Protein AF-A0A957RK21-F1 (afdb_monomer_lite)

pLDDT: mean 94.08, std 9.67, range [44.78, 98.44]

Radius of gyration: 11.85 Å; chains: 1; bounding box: 27×32×27 Å

Secondary structure (DSSP, 8-state):
-HHHHHHHHHHH-TT-HHHHHHHHHHHHHTT-HHHHHHHHHHHHHHHHHHHS-PPPHHHHHHHHHHHHHHT--

Structure (mmCIF, N/CA/C/O backbone):
data_AF-A0A957RK21-F1
#
_entry.id   AF-A0A957RK21-F1
#
loop_
_atom_site.group_PDB
_atom_site.id
_atom_site.type_symbol
_atom_site.label_atom_id
_atom_site.label_alt_id
_atom_site.label_comp_id
_atom_site.label_asym_id
_atom_site.label_entity_id
_atom_site.label_seq_id
_atom_site.pdbx_PDB_ins_code
_atom_site.Cartn_x
_atom_site.Cartn_y
_atom_site.Cartn_z
_atom_site.occupancy
_atom_site.B_iso_or_equiv
_atom_site.auth_seq_id
_atom_site.auth_comp_id
_atom_site.auth_asym_id
_atom_site.auth_atom_id
_atom_site.pdbx_PDB_model_num
ATOM 1 N N . PRO A 1 1 ? -15.115 -11.488 5.868 1.00 77.56 1 PRO A N 1
ATOM 2 C CA . PRO A 1 1 ? -14.982 -10.005 5.904 1.00 77.56 1 PRO A CA 1
ATOM 3 C C . PRO A 1 1 ? -14.064 -9.511 4.769 1.00 77.56 1 PRO A C 1
ATOM 5 O O . PRO A 1 1 ? -13.187 -10.260 4.342 1.00 77.56 1 PRO A O 1
ATOM 8 N N . ALA A 1 2 ? -14.266 -8.286 4.266 1.00 89.69 2 ALA A N 1
ATOM 9 C CA . ALA A 1 2 ? -13.621 -7.770 3.046 1.00 89.69 2 ALA A CA 1
ATOM 10 C C . ALA A 1 2 ? -12.076 -7.809 3.069 1.00 89.69 2 ALA A C 1
ATOM 12 O O . ALA A 1 2 ? -11.461 -8.187 2.072 1.00 89.69 2 ALA A O 1
ATOM 13 N N . ILE A 1 3 ? -11.454 -7.520 4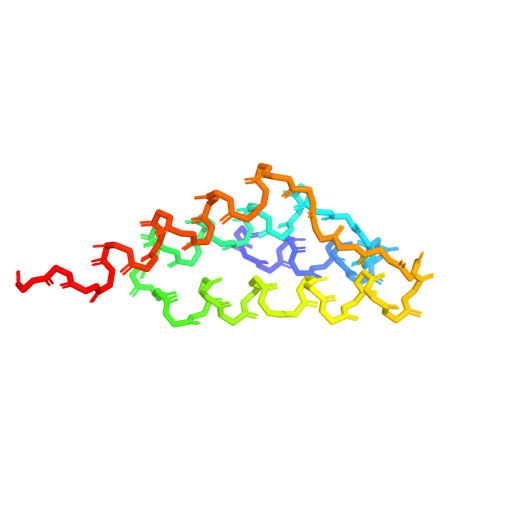.220 1.00 93.19 3 ILE A N 1
ATOM 14 C CA . ILE A 1 3 ? -9.990 -7.564 4.409 1.00 93.19 3 ILE A CA 1
ATOM 15 C C . ILE A 1 3 ? -9.435 -8.966 4.123 1.00 93.19 3 ILE A C 1
ATOM 17 O O . ILE A 1 3 ? -8.502 -9.117 3.339 1.00 93.19 3 ILE A O 1
ATOM 21 N N . ALA A 1 4 ? -10.055 -10.010 4.680 1.00 94.25 4 ALA A N 1
ATOM 22 C CA . ALA A 1 4 ? -9.608 -11.388 4.479 1.00 94.25 4 ALA A CA 1
ATOM 23 C C . ALA A 1 4 ? -9.698 -11.824 3.004 1.00 94.25 4 ALA A C 1
ATOM 25 O O . ALA A 1 4 ? -8.851 -12.578 2.528 1.00 94.25 4 ALA A O 1
ATOM 26 N N . HIS A 1 5 ? -10.698 -11.340 2.259 1.00 93.94 5 HIS A N 1
ATOM 27 C CA . HIS A 1 5 ? -10.802 -11.620 0.824 1.00 93.94 5 HIS A CA 1
ATOM 28 C C . HIS A 1 5 ? -9.687 -10.939 0.028 1.00 93.94 5 HIS A C 1
ATOM 30 O O . HIS A 1 5 ? -9.081 -11.579 -0.828 1.00 93.94 5 HIS A O 1
ATOM 36 N N . ALA A 1 6 ? -9.372 -9.678 0.331 1.00 92.88 6 ALA A N 1
ATOM 37 C CA . ALA A 1 6 ? -8.293 -8.970 -0.349 1.00 92.88 6 ALA A CA 1
ATOM 38 C C . ALA A 1 6 ? -6.906 -9.551 -0.004 1.00 92.88 6 ALA A C 1
ATOM 40 O O . ALA A 1 6 ? -6.076 -9.712 -0.895 1.00 92.88 6 ALA A O 1
ATOM 41 N N . GLN A 1 7 ? -6.682 -9.983 1.242 1.00 93.75 7 GLN A N 1
ATOM 42 C CA . GLN A 1 7 ? -5.472 -10.725 1.624 1.00 93.75 7 GLN A CA 1
ATOM 43 C C . GLN A 1 7 ? -5.345 -12.054 0.871 1.00 93.75 7 GLN A C 1
ATOM 45 O O . GLN A 1 7 ? -4.258 -12.405 0.422 1.00 93.75 7 GLN A O 1
ATOM 50 N N . ARG A 1 8 ? -6.447 -12.799 0.705 1.00 95.56 8 ARG A N 1
ATOM 51 C CA . ARG A 1 8 ? -6.444 -14.028 -0.105 1.00 95.56 8 ARG A CA 1
ATOM 52 C C . ARG A 1 8 ? -6.098 -13.738 -1.558 1.00 95.56 8 ARG A C 1
ATOM 54 O O . ARG A 1 8 ? -5.327 -14.490 -2.131 1.00 95.56 8 ARG A O 1
ATOM 61 N N . LEU A 1 9 ? -6.621 -12.655 -2.131 1.00 94.38 9 LEU A N 1
ATOM 62 C CA . LEU A 1 9 ? -6.300 -12.268 -3.503 1.00 94.38 9 LEU A CA 1
ATOM 63 C C . LEU A 1 9 ? -4.800 -11.977 -3.677 1.00 94.38 9 LEU A C 1
ATOM 65 O O . LEU A 1 9 ? -4.223 -12.442 -4.651 1.00 94.38 9 LEU A O 1
ATOM 69 N N . LEU A 1 10 ? -4.153 -11.320 -2.707 1.00 95.81 10 LEU A N 1
ATOM 70 C CA . LEU A 1 10 ? -2.696 -11.109 -2.733 1.00 95.81 10 LEU A CA 1
ATOM 71 C C . LEU A 1 10 ? -1.878 -12.399 -2.626 1.00 95.81 10 LEU A C 1
ATOM 73 O O . LEU A 1 10 ? -0.753 -12.440 -3.099 1.00 95.81 10 LEU A O 1
ATOM 77 N N . ARG A 1 11 ? -2.418 -13.467 -2.028 1.00 94.81 11 ARG A N 1
ATOM 78 C CA . ARG A 1 11 ? -1.726 -14.768 -2.027 1.00 94.81 11 ARG A CA 1
ATOM 79 C C . ARG A 1 11 ? -1.684 -15.409 -3.414 1.00 94.81 11 ARG A C 1
ATOM 81 O O . ARG A 1 11 ? -0.801 -16.218 -3.658 1.00 94.81 11 ARG A O 1
ATOM 88 N N . TYR A 1 12 ? -2.641 -15.084 -4.281 1.00 96.12 12 TYR A N 1
ATOM 89 C CA . TYR A 1 12 ? -2.686 -15.581 -5.658 1.00 96.12 12 TYR A CA 1
ATOM 90 C C . TYR A 1 12 ? -1.978 -14.645 -6.639 1.00 96.12 12 TYR A C 1
ATOM 92 O O . TYR A 1 12 ? -1.365 -15.115 -7.589 1.00 96.12 12 TYR A O 1
ATOM 100 N N . ASP A 1 13 ? -2.079 -13.337 -6.415 1.00 95.94 13 ASP A N 1
ATOM 101 C CA . ASP A 1 13 ? -1.502 -12.302 -7.270 1.00 95.94 13 ASP A CA 1
ATOM 102 C C . ASP A 1 13 ? -0.808 -11.244 -6.389 1.00 95.94 13 ASP A C 1
ATOM 104 O O . ASP A 1 13 ? -1.414 -10.218 -6.038 1.00 95.94 13 ASP A O 1
ATOM 108 N N . PRO A 1 14 ? 0.435 -11.526 -5.949 1.00 95.81 14 PRO A N 1
ATOM 109 C CA . PRO A 1 14 ? 1.138 -10.719 -4.956 1.00 95.81 14 PRO A CA 1
ATOM 110 C C . PRO A 1 14 ? 1.599 -9.370 -5.501 1.00 95.81 14 PRO A C 1
ATOM 112 O O . PRO A 1 14 ? 1.846 -8.469 -4.718 1.00 95.81 14 PRO A O 1
ATOM 115 N N . VAL A 1 15 ? 1.662 -9.176 -6.818 1.00 97.38 15 VAL A N 1
ATOM 116 C CA . VAL A 1 15 ? 2.106 -7.911 -7.432 1.00 97.38 15 VAL A CA 1
ATOM 117 C C . VAL A 1 15 ? 0.944 -6.963 -7.748 1.00 97.38 15 VAL A C 1
ATOM 119 O O . VAL A 1 15 ? 1.131 -5.866 -8.278 1.00 97.38 15 VAL A O 1
ATOM 122 N N . ARG A 1 16 ? -0.292 -7.347 -7.410 1.00 97.75 16 ARG A N 1
ATOM 123 C CA . ARG A 1 16 ? -1.491 -6.589 -7.777 1.00 97.75 16 ARG A CA 1
ATOM 124 C C . ARG A 1 16 ? -1.726 -5.367 -6.895 1.00 97.75 16 ARG A C 1
ATOM 126 O O . ARG A 1 16 ? -2.511 -5.391 -5.941 1.00 97.75 16 ARG A O 1
ATOM 133 N N . GLU A 1 17 ? -1.164 -4.236 -7.308 1.00 97.88 17 GLU A N 1
ATOM 134 C CA . GLU A 1 17 ? -1.298 -2.933 -6.638 1.00 97.88 17 GLU A CA 1
ATOM 135 C C . GLU A 1 17 ? -2.742 -2.511 -6.329 1.00 97.88 17 GLU A C 1
ATOM 137 O O . GLU A 1 17 ? -3.026 -1.934 -5.277 1.00 97.88 17 GLU A O 1
ATOM 142 N N . THR A 1 18 ? -3.701 -2.810 -7.214 1.00 98.00 18 THR A N 1
ATOM 143 C CA . THR A 1 18 ? -5.121 -2.488 -6.967 1.00 98.00 18 THR A CA 1
ATOM 144 C C . THR A 1 18 ? -5.654 -3.155 -5.698 1.00 98.00 18 THR A C 1
ATOM 146 O O . THR A 1 18 ? -6.529 -2.604 -5.031 1.00 98.00 18 THR A O 1
ATOM 149 N N . THR A 1 19 ? -5.142 -4.342 -5.368 1.00 97.94 19 THR A N 1
ATOM 150 C CA . THR A 1 19 ? -5.549 -5.102 -4.183 1.00 97.94 19 THR A CA 1
ATOM 151 C C . THR A 1 19 ? -4.933 -4.508 -2.921 1.00 97.94 19 THR A C 1
ATOM 153 O O . THR A 1 19 ? -5.647 -4.343 -1.931 1.00 97.94 19 THR A O 1
ATOM 156 N N . TYR A 1 20 ? -3.663 -4.089 -2.974 1.00 98.25 20 TYR A N 1
ATOM 157 C CA . TYR A 1 20 ? -3.032 -3.335 -1.885 1.00 98.25 20 TYR A CA 1
ATOM 158 C C . TYR A 1 20 ? -3.777 -2.036 -1.595 1.00 98.25 20 TYR A C 1
ATOM 160 O O . TYR A 1 20 ? -4.157 -1.805 -0.451 1.00 98.25 20 TYR A O 1
ATOM 168 N N . ARG A 1 21 ? -4.099 -1.233 -2.620 1.00 98.25 21 ARG A N 1
ATOM 169 C CA . ARG A 1 21 ? -4.881 0.004 -2.434 1.00 98.25 21 ARG A CA 1
ATOM 170 C C . ARG A 1 21 ? -6.238 -0.257 -1.777 1.00 98.25 21 ARG A C 1
ATOM 172 O O . ARG A 1 21 ? -6.650 0.497 -0.899 1.00 98.25 21 ARG A O 1
ATOM 179 N N . ARG A 1 22 ? -6.925 -1.345 -2.148 1.00 97.81 22 ARG A N 1
ATOM 180 C CA . ARG A 1 22 ? -8.175 -1.751 -1.479 1.00 97.81 22 ARG A CA 1
ATOM 181 C C . ARG A 1 22 ? -7.948 -2.110 -0.013 1.00 97.81 22 ARG A C 1
ATOM 183 O O . ARG A 1 22 ? -8.727 -1.668 0.820 1.00 97.81 22 ARG A O 1
ATOM 190 N N . LEU A 1 23 ? -6.900 -2.867 0.313 1.00 97.75 23 LEU A N 1
ATOM 191 C CA . LEU A 1 23 ? -6.563 -3.176 1.706 1.00 97.75 23 LEU A CA 1
ATOM 192 C C . LEU A 1 23 ? -6.247 -1.918 2.512 1.00 97.75 23 LEU A C 1
ATOM 194 O O . LEU A 1 23 ? -6.779 -1.767 3.605 1.00 97.75 23 LEU A O 1
ATOM 198 N N . MET A 1 24 ? -5.464 -0.995 1.953 1.00 97.75 24 MET A N 1
ATOM 199 C CA . MET A 1 24 ? -5.158 0.291 2.585 1.00 97.75 24 MET A CA 1
ATOM 200 C C . MET A 1 24 ? -6.439 1.062 2.927 1.00 97.75 24 MET A C 1
ATOM 202 O O . MET A 1 24 ? -6.606 1.513 4.056 1.00 97.75 24 MET A O 1
ATOM 206 N N . HIS A 1 25 ? -7.385 1.149 1.987 1.00 97.31 25 HIS A N 1
ATOM 207 C CA . HIS A 1 25 ? -8.682 1.778 2.242 1.00 97.31 25 HIS A CA 1
ATOM 208 C C . HIS A 1 25 ? -9.509 1.048 3.303 1.00 97.31 25 HIS A C 1
ATOM 210 O O . HIS A 1 25 ? -10.087 1.702 4.165 1.00 97.31 25 HIS A O 1
ATOM 216 N N . LEU A 1 26 ? -9.570 -0.285 3.254 1.00 97.00 26 LEU A N 1
ATOM 217 C CA . LEU A 1 26 ? -10.337 -1.077 4.218 1.00 97.00 26 LEU A CA 1
ATOM 218 C C . LEU A 1 26 ? -9.786 -0.937 5.642 1.00 97.00 26 LEU A C 1
ATOM 220 O O . LEU A 1 26 ? -10.569 -0.829 6.581 1.00 97.00 26 LEU A O 1
ATOM 224 N N . TYR A 1 27 ? -8.462 -0.916 5.801 1.00 97.25 27 TYR A N 1
ATOM 225 C CA . TYR A 1 27 ? -7.824 -0.696 7.097 1.00 97.25 27 TYR A CA 1
ATOM 226 C C . TYR A 1 27 ? -8.079 0.716 7.627 1.00 97.25 27 TYR A C 1
ATOM 228 O O . TYR A 1 27 ? -8.500 0.861 8.771 1.00 97.25 27 TYR A O 1
ATOM 236 N N . ALA A 1 28 ? -7.939 1.741 6.782 1.00 95.31 28 ALA A N 1
ATOM 237 C CA . ALA A 1 28 ? -8.233 3.121 7.166 1.00 95.31 28 ALA A CA 1
ATOM 238 C C . ALA A 1 28 ? -9.708 3.315 7.568 1.00 95.31 28 ALA A C 1
ATOM 240 O O . ALA A 1 28 ? -10.003 3.950 8.574 1.00 95.31 28 ALA A O 1
ATOM 241 N N . GLN A 1 29 ? -10.649 2.711 6.832 1.00 94.81 29 GLN A N 1
ATOM 242 C CA . GLN A 1 29 ? -12.079 2.733 7.178 1.00 94.81 29 GLN A CA 1
ATOM 243 C C . GLN A 1 29 ? -12.387 2.017 8.498 1.00 94.81 29 GLN A C 1
ATOM 245 O O . GLN A 1 29 ? -13.354 2.364 9.170 1.00 94.81 29 GLN A O 1
ATOM 250 N N . ALA A 1 30 ? -11.576 1.027 8.869 1.00 94.62 30 ALA A N 1
ATOM 251 C CA . ALA A 1 30 ? -11.669 0.338 10.149 1.00 94.62 30 ALA A CA 1
ATOM 252 C C . ALA A 1 30 ? -10.955 1.084 11.296 1.00 94.62 30 ALA A C 1
ATOM 254 O O . ALA A 1 30 ? -10.952 0.585 12.418 1.00 94.62 30 ALA A O 1
ATOM 255 N N . GLY A 1 31 ? -10.344 2.246 11.029 1.00 94.31 31 GLY A N 1
ATOM 256 C CA . GLY A 1 31 ? -9.563 3.017 12.002 1.00 94.31 31 GLY A CA 1
ATOM 257 C C . GLY A 1 31 ? -8.149 2.480 12.256 1.00 94.31 31 GLY A C 1
ATOM 258 O O . GLY A 1 31 ? -7.443 3.005 13.109 1.00 94.31 31 GLY A O 1
ATOM 259 N N . ASP A 1 32 ? -7.706 1.457 11.519 1.00 95.50 32 ASP A N 1
ATOM 260 C CA . ASP A 1 32 ? -6.360 0.882 11.639 1.00 95.50 32 ASP A CA 1
ATOM 261 C C . ASP A 1 32 ? -5.415 1.507 10.600 1.00 95.50 32 ASP A C 1
ATOM 263 O O . ASP A 1 32 ? -4.990 0.876 9.624 1.00 95.50 32 ASP A O 1
ATOM 267 N N . ASN A 1 33 ? -5.093 2.789 10.791 1.00 94.38 33 ASN A N 1
ATOM 268 C CA . ASN A 1 33 ? -4.168 3.517 9.914 1.00 94.38 33 ASN A CA 1
ATOM 269 C C . ASN A 1 33 ? -2.791 2.848 9.858 1.00 94.38 33 ASN A C 1
ATOM 271 O O . ASN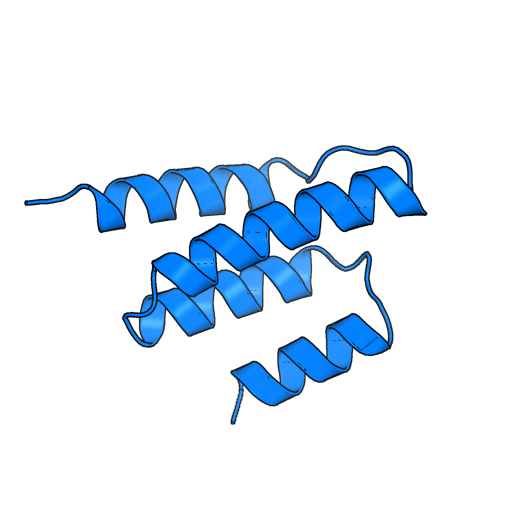 A 1 33 ? -2.189 2.749 8.788 1.00 94.38 33 ASN A O 1
ATOM 275 N N . ALA A 1 34 ? -2.316 2.306 10.982 1.00 95.50 34 ALA A N 1
ATOM 276 C CA . ALA A 1 34 ? -1.042 1.604 11.041 1.00 95.50 34 ALA A CA 1
ATOM 277 C C . ALA A 1 34 ? -1.018 0.392 10.090 1.00 95.50 34 ALA A C 1
ATOM 279 O O . ALA A 1 34 ? -0.039 0.194 9.365 1.00 95.50 34 ALA A O 1
ATOM 280 N N . ALA A 1 35 ? -2.088 -0.410 10.033 1.00 96.75 35 ALA A N 1
ATOM 281 C CA . ALA A 1 35 ? -2.195 -1.498 9.060 1.00 96.75 35 ALA A CA 1
ATOM 282 C C . ALA A 1 35 ? -2.290 -0.996 7.615 1.00 96.75 35 ALA A C 1
ATOM 284 O O . ALA A 1 35 ? -1.709 -1.618 6.717 1.00 96.75 35 ALA A O 1
ATOM 285 N N . ALA A 1 36 ? -2.959 0.134 7.378 1.00 97.31 36 ALA A N 1
ATOM 286 C CA . ALA A 1 36 ? -3.015 0.744 6.054 1.00 97.31 36 ALA A CA 1
ATOM 287 C C . ALA A 1 36 ? -1.615 1.165 5.563 1.00 97.31 36 ALA A C 1
ATOM 289 O O . ALA A 1 36 ? -1.221 0.818 4.449 1.00 97.31 36 ALA A O 1
ATOM 290 N N . LEU A 1 37 ? -0.817 1.819 6.413 1.00 97.56 37 LEU A N 1
ATOM 291 C CA . LEU A 1 37 ? 0.557 2.218 6.086 1.00 97.56 37 LEU A CA 1
ATOM 292 C C . LEU A 1 37 ? 1.482 1.003 5.912 1.00 97.56 37 LEU A C 1
ATOM 294 O O . LEU A 1 37 ? 2.221 0.927 4.929 1.00 97.56 37 LEU A O 1
ATOM 298 N N . ARG A 1 38 ? 1.393 -0.006 6.794 1.00 97.94 38 ARG A N 1
ATOM 299 C CA . ARG A 1 38 ? 2.148 -1.267 6.635 1.00 97.94 38 ARG A CA 1
ATOM 300 C C . ARG A 1 38 ? 1.844 -1.954 5.305 1.00 97.94 38 ARG A C 1
ATOM 302 O O . ARG A 1 38 ? 2.762 -2.445 4.654 1.00 97.94 38 ARG A O 1
ATOM 309 N N . THR A 1 39 ? 0.582 -1.941 4.875 1.00 98.19 39 THR A N 1
ATOM 310 C CA . THR A 1 39 ? 0.156 -2.526 3.593 1.00 98.19 39 THR A CA 1
ATOM 311 C C . THR A 1 39 ? 0.870 -1.874 2.405 1.00 98.19 39 THR A C 1
ATOM 313 O O . THR A 1 39 ? 1.277 -2.578 1.481 1.00 98.19 39 THR A O 1
ATOM 316 N N . TYR A 1 40 ? 1.071 -0.552 2.431 1.00 98.44 40 TYR A N 1
ATOM 317 C CA . TYR A 1 40 ? 1.849 0.143 1.403 1.00 98.44 40 TYR A CA 1
ATOM 318 C C . TYR A 1 40 ? 3.310 -0.314 1.381 1.00 98.44 40 TYR A C 1
ATOM 320 O O . TYR A 1 40 ? 3.833 -0.636 0.316 1.00 98.44 40 TYR A O 1
ATOM 328 N N . HIS A 1 41 ? 3.963 -0.400 2.542 1.00 98.25 41 HIS A N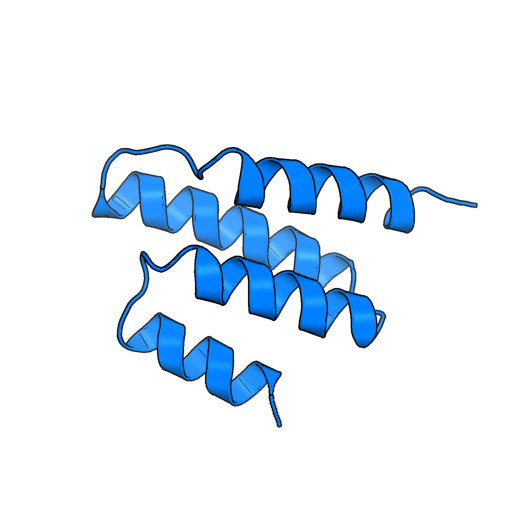 1
ATOM 329 C CA . HIS A 1 41 ? 5.349 -0.868 2.607 1.00 98.25 41 HIS A CA 1
ATOM 330 C C . HIS A 1 41 ? 5.494 -2.300 2.086 1.00 98.25 41 HIS A C 1
ATOM 332 O O . HIS A 1 41 ? 6.412 -2.572 1.318 1.00 98.25 41 HIS A O 1
ATOM 338 N N . THR A 1 42 ? 4.551 -3.192 2.409 1.00 98.25 42 THR A N 1
ATOM 339 C CA . THR A 1 42 ? 4.522 -4.541 1.828 1.00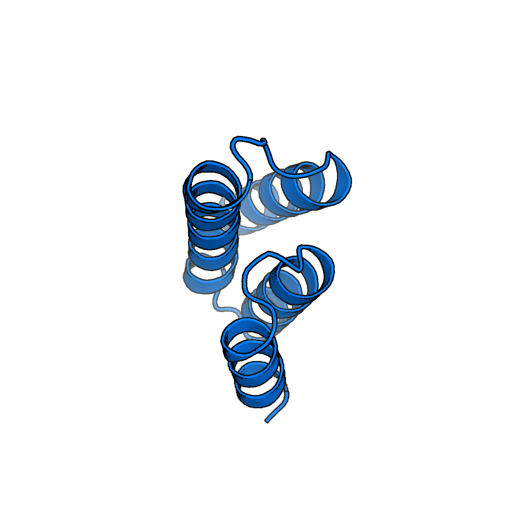 98.25 42 THR A CA 1
ATOM 340 C C . THR A 1 42 ? 4.396 -4.500 0.304 1.00 98.25 42 THR A C 1
ATOM 342 O O . THR A 1 42 ? 5.121 -5.225 -0.367 1.00 98.25 42 THR A O 1
ATOM 345 N N . CYS A 1 43 ? 3.532 -3.641 -0.24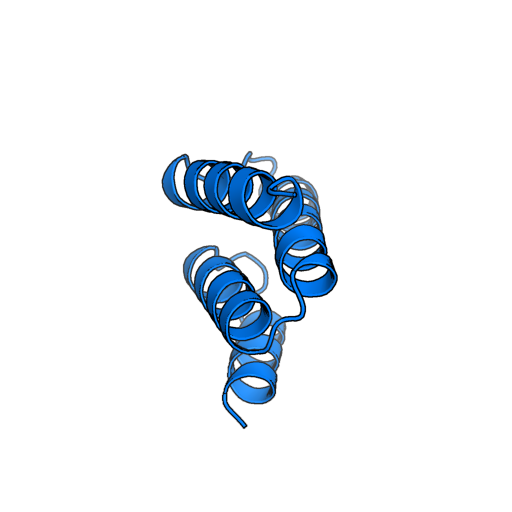8 1.00 98.31 43 CYS A N 1
ATOM 346 C CA . CYS A 1 43 ? 3.409 -3.452 -1.698 1.00 98.31 43 CYS A CA 1
ATOM 347 C C . CYS A 1 43 ? 4.753 -3.054 -2.328 1.00 98.31 43 CYS A C 1
ATOM 349 O O . CYS A 1 43 ? 5.194 -3.677 -3.289 1.00 98.31 43 CYS A O 1
ATOM 351 N N . VAL A 1 44 ? 5.442 -2.064 -1.746 1.00 98.44 44 VAL A N 1
ATOM 352 C CA . VAL A 1 44 ? 6.762 -1.606 -2.215 1.00 98.44 44 VAL A CA 1
ATOM 353 C C . VAL A 1 44 ? 7.779 -2.745 -2.207 1.00 98.44 44 VAL A C 1
ATOM 355 O O . VAL A 1 44 ? 8.499 -2.922 -3.187 1.00 98.44 44 VAL A O 1
ATOM 358 N N . THR A 1 45 ? 7.848 -3.505 -1.113 1.00 98.38 45 THR A N 1
ATOM 359 C CA . THR A 1 45 ? 8.791 -4.620 -0.980 1.00 98.38 45 THR A CA 1
ATOM 360 C C . THR A 1 45 ? 8.522 -5.702 -2.018 1.00 98.38 45 THR A C 1
ATOM 362 O O . THR A 1 45 ? 9.457 -6.126 -2.689 1.00 98.38 45 THR A O 1
ATOM 365 N N . VAL A 1 46 ? 7.262 -6.106 -2.196 1.00 98.25 46 VAL A N 1
ATOM 366 C CA . VAL A 1 46 ? 6.901 -7.170 -3.141 1.00 98.25 46 VAL A CA 1
ATOM 367 C C . VAL A 1 46 ? 7.153 -6.745 -4.586 1.00 98.25 46 VAL A C 1
ATOM 369 O O . VAL A 1 46 ? 7.745 -7.504 -5.341 1.00 98.25 46 VAL A O 1
ATOM 372 N N . LEU A 1 47 ? 6.788 -5.522 -4.978 1.00 98.31 47 LEU A N 1
ATOM 373 C CA . LEU A 1 47 ? 7.062 -5.030 -6.334 1.00 98.31 47 LEU A CA 1
ATOM 374 C C . LEU A 1 47 ? 8.560 -4.939 -6.635 1.00 98.31 47 LEU A C 1
ATOM 376 O O . LEU A 1 47 ? 8.983 -5.279 -7.737 1.00 98.31 47 LEU A O 1
ATOM 380 N N . ALA A 1 48 ? 9.360 -4.515 -5.655 1.00 98.12 48 ALA A N 1
ATOM 381 C CA . ALA A 1 48 ? 10.807 -4.467 -5.810 1.00 98.12 48 ALA A CA 1
ATOM 382 C C . ALA A 1 48 ? 11.414 -5.875 -5.931 1.00 98.12 48 ALA A C 1
ATOM 384 O O . ALA A 1 48 ? 12.322 -6.077 -6.726 1.00 98.12 48 ALA A O 1
ATOM 385 N N . GLN A 1 49 ? 10.915 -6.848 -5.165 1.00 97.94 49 GLN A N 1
ATOM 386 C CA . GLN A 1 49 ? 11.430 -8.221 -5.181 1.00 97.94 49 GLN A CA 1
ATOM 387 C C . GLN A 1 49 ? 11.022 -9.000 -6.434 1.00 97.94 49 GLN A C 1
ATOM 389 O O . GLN A 1 49 ? 11.850 -9.699 -7.009 1.00 97.94 49 GLN A O 1
ATOM 394 N N . GLU A 1 50 ? 9.761 -8.886 -6.847 1.00 97.38 50 GLU A N 1
ATOM 395 C CA . GLU A 1 50 ? 9.193 -9.728 -7.905 1.00 97.38 50 GLU A CA 1
ATOM 396 C C . GLU A 1 50 ? 9.349 -9.117 -9.300 1.00 97.38 50 GLU A C 1
ATOM 398 O O . GLU A 1 50 ? 9.443 -9.847 -10.284 1.00 97.38 50 GLU A O 1
ATOM 403 N N . LEU A 1 51 ? 9.351 -7.783 -9.404 1.00 97.19 51 LEU A N 1
ATOM 404 C CA . LEU A 1 51 ? 9.312 -7.075 -10.688 1.00 97.19 51 LEU A CA 1
ATOM 405 C C . LEU A 1 51 ? 10.435 -6.040 -10.864 1.00 97.19 51 LEU A C 1
ATOM 407 O O . LEU A 1 51 ? 10.549 -5.482 -11.950 1.00 97.19 51 LEU A O 1
ATOM 411 N N . ASP A 1 52 ? 11.238 -5.768 -9.829 1.00 97.94 52 ASP A N 1
ATOM 412 C CA . ASP A 1 52 ? 12.243 -4.689 -9.797 1.00 97.94 52 ASP A CA 1
ATOM 413 C C . ASP A 1 52 ? 11.665 -3.304 -10.159 1.00 97.94 52 ASP A C 1
ATOM 415 O O . ASP A 1 52 ? 12.285 -2.475 -10.826 1.00 97.94 52 ASP A O 1
ATOM 419 N N . VAL A 1 53 ? 10.429 -3.038 -9.715 1.00 97.88 53 VAL A N 1
ATOM 420 C CA . VAL A 1 53 ? 9.740 -1.760 -9.956 1.00 97.88 53 VAL A CA 1
ATOM 421 C C . VAL A 1 53 ? 9.320 -1.066 -8.664 1.00 97.88 53 VAL A C 1
ATOM 423 O O . VAL A 1 53 ? 9.196 -1.657 -7.590 1.00 97.88 53 VAL A O 1
ATOM 426 N N . ARG A 1 54 ? 9.068 0.239 -8.779 1.00 96.50 54 ARG A N 1
ATOM 427 C CA . ARG A 1 54 ? 8.405 1.046 -7.748 1.00 96.50 54 ARG A CA 1
ATOM 428 C C . ARG A 1 54 ? 6.879 0.965 -7.901 1.00 96.50 54 ARG A C 1
ATOM 430 O O . ARG A 1 54 ? 6.407 0.686 -9.002 1.00 96.50 54 ARG A O 1
ATOM 437 N N . PRO A 1 55 ? 6.103 1.215 -6.827 1.00 97.81 55 PRO A N 1
ATOM 438 C CA . PRO A 1 55 ? 4.651 1.316 -6.942 1.00 97.81 55 PRO A CA 1
ATOM 439 C C . PRO A 1 55 ? 4.242 2.462 -7.866 1.00 97.81 55 PRO A C 1
ATOM 441 O O . PRO A 1 55 ? 4.922 3.487 -7.937 1.00 97.81 55 PRO A O 1
ATOM 444 N N . ALA A 1 56 ? 3.089 2.312 -8.511 1.00 98.25 56 ALA A N 1
ATOM 445 C CA . ALA A 1 56 ? 2.497 3.366 -9.316 1.00 98.25 56 ALA A CA 1
ATOM 446 C C . ALA A 1 56 ? 2.123 4.593 -8.465 1.00 98.25 56 ALA A C 1
ATOM 448 O O . ALA A 1 56 ? 1.760 4.478 -7.286 1.00 98.25 56 ALA A O 1
ATOM 449 N N . ASP A 1 57 ? 2.084 5.768 -9.101 1.00 98.19 57 ASP A N 1
ATOM 450 C CA . ASP A 1 57 ? 1.724 7.039 -8.454 1.00 98.19 57 ASP A CA 1
ATOM 451 C C . ASP A 1 57 ? 0.384 6.965 -7.719 1.00 98.19 57 ASP A C 1
ATOM 453 O O . ASP A 1 57 ? 0.225 7.514 -6.634 1.00 98.19 57 ASP A O 1
ATOM 457 N N . ALA A 1 58 ? -0.592 6.229 -8.259 1.00 97.88 58 ALA A N 1
ATOM 458 C CA . ALA A 1 58 ? -1.887 6.041 -7.609 1.00 97.88 58 ALA A CA 1
ATOM 459 C C . ALA A 1 58 ? -1.776 5.351 -6.235 1.00 97.88 58 ALA A C 1
ATOM 461 O O . ALA A 1 58 ? -2.557 5.646 -5.328 1.00 97.88 58 ALA A O 1
ATOM 462 N N . THR A 1 59 ? -0.832 4.422 -6.082 1.00 98.00 59 THR A N 1
ATOM 463 C CA . THR A 1 59 ? -0.562 3.712 -4.826 1.00 98.00 59 THR A CA 1
ATOM 464 C C . THR A 1 59 ? 0.223 4.602 -3.868 1.00 98.00 59 THR A C 1
ATOM 466 O O . THR A 1 59 ? -0.135 4.696 -2.692 1.00 98.00 59 THR A O 1
ATOM 469 N N . HIS A 1 60 ? 1.225 5.325 -4.375 1.00 98.19 60 HIS A N 1
ATOM 470 C CA . HIS A 1 60 ? 2.005 6.275 -3.580 1.00 98.19 60 HIS A CA 1
ATOM 471 C C . HIS A 1 60 ? 1.158 7.445 -3.051 1.00 98.19 60 HIS A C 1
ATOM 473 O O . HIS A 1 60 ? 1.177 7.746 -1.859 1.00 98.19 60 HIS A O 1
ATOM 479 N N . ASN A 1 61 ? 0.328 8.049 -3.900 1.00 98.12 61 ASN A N 1
ATOM 480 C CA . ASN A 1 61 ? -0.551 9.155 -3.520 1.00 98.12 61 ASN A CA 1
ATOM 481 C C . ASN A 1 61 ? -1.570 8.742 -2.454 1.00 98.12 61 ASN A C 1
ATOM 483 O O . ASN A 1 61 ? -1.918 9.542 -1.5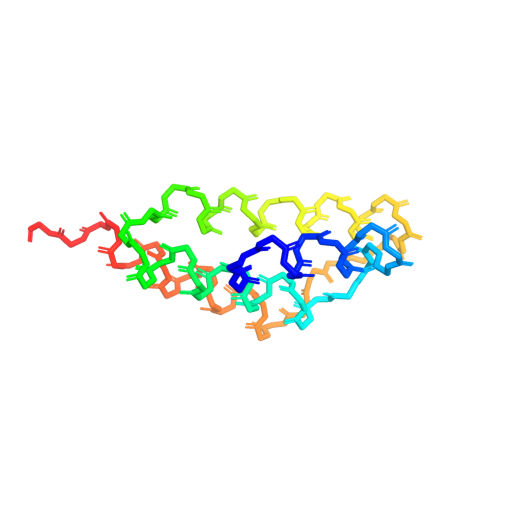86 1.00 98.12 61 ASN A O 1
ATOM 487 N N . LEU A 1 62 ? -2.045 7.491 -2.480 1.00 97.75 62 LEU A N 1
ATOM 488 C CA . LEU A 1 62 ? -2.902 6.984 -1.412 1.00 97.75 62 LEU A CA 1
ATOM 489 C C . LEU A 1 62 ? -2.151 6.914 -0.077 1.00 97.75 62 LEU A C 1
ATOM 491 O O . LEU A 1 62 ? -2.698 7.329 0.940 1.00 97.75 62 LEU A O 1
ATOM 495 N N . TYR A 1 63 ? -0.910 6.430 -0.077 1.00 97.88 63 TYR A N 1
ATOM 496 C CA . TYR A 1 63 ? -0.073 6.402 1.124 1.00 97.88 63 TYR A CA 1
ATOM 497 C C . TYR A 1 63 ? 0.137 7.803 1.712 1.00 97.88 63 TYR A C 1
ATOM 499 O O . TYR A 1 63 ? -0.108 8.005 2.900 1.00 97.88 63 TYR A O 1
ATOM 507 N N . VAL A 1 64 ? 0.483 8.786 0.876 1.00 97.19 64 VAL A N 1
ATOM 508 C CA . VAL A 1 64 ? 0.649 10.185 1.310 1.00 97.19 64 VAL A CA 1
ATOM 509 C C . VAL A 1 64 ? -0.638 10.733 1.936 1.00 97.19 64 VAL A C 1
ATOM 511 O O . VAL A 1 64 ? -0.595 11.370 2.987 1.00 97.19 64 VAL A O 1
ATOM 514 N N . ARG A 1 65 ? -1.802 10.441 1.343 1.00 96.00 65 ARG A N 1
ATOM 515 C CA . ARG A 1 65 ? -3.098 10.848 1.910 1.00 96.00 65 ARG A CA 1
ATOM 516 C C . ARG A 1 65 ? -3.373 10.211 3.271 1.00 96.00 65 ARG A C 1
ATOM 518 O O . ARG A 1 65 ? -3.936 10.876 4.130 1.00 96.00 65 ARG A O 1
ATOM 525 N N . LEU A 1 66 ? -3.003 8.947 3.463 1.00 95.00 66 LEU A N 1
ATOM 526 C CA . LEU A 1 66 ? -3.210 8.246 4.733 1.00 95.00 66 LEU A CA 1
ATOM 527 C C . LEU A 1 66 ? -2.285 8.761 5.839 1.00 95.00 66 LEU A C 1
ATOM 529 O O . LEU A 1 66 ? -2.734 8.893 6.972 1.00 95.00 66 LEU A O 1
ATOM 533 N N . LEU A 1 67 ? -1.042 9.125 5.511 1.00 94.31 67 LEU A N 1
ATOM 534 C CA . LEU A 1 67 ? -0.139 9.788 6.459 1.00 94.31 67 LEU A CA 1
ATOM 535 C C . LEU A 1 67 ? -0.711 11.114 6.972 1.00 94.31 67 LEU A C 1
ATOM 537 O O . LEU A 1 67 ? -0.615 11.410 8.158 1.00 94.31 67 LEU A O 1
ATOM 541 N N . ALA A 1 68 ? -1.330 11.901 6.088 1.00 92.12 68 ALA A N 1
ATOM 542 C CA . ALA A 1 68 ? -1.943 13.169 6.473 1.00 92.12 68 ALA A CA 1
ATOM 543 C C . ALA A 1 68 ? -3.147 12.991 7.419 1.00 92.12 68 ALA A C 1
ATOM 545 O O . ALA A 1 68 ? -3.425 13.881 8.215 1.00 92.12 68 ALA A O 1
ATOM 546 N N . VAL A 1 69 ? -3.850 11.855 7.338 1.00 82.88 69 VAL A N 1
ATOM 547 C CA . VAL A 1 69 ? -4.967 11.525 8.240 1.00 82.88 69 VAL A CA 1
ATOM 548 C C . VAL A 1 69 ? -4.463 11.076 9.613 1.00 82.88 69 VAL A C 1
ATOM 550 O O . VAL A 1 69 ? -5.065 11.435 10.616 1.00 82.88 69 VAL A O 1
ATOM 553 N N . ASP A 1 70 ? -3.366 10.319 9.666 1.00 75.69 70 ASP A N 1
ATOM 554 C CA . ASP A 1 70 ? -2.788 9.823 10.924 1.00 75.69 70 ASP A CA 1
ATOM 555 C C . ASP A 1 70 ? -2.072 10.922 11.733 1.00 75.69 70 ASP A C 1
ATOM 557 O O . ASP A 1 70 ? -1.986 10.846 12.953 1.00 75.69 70 ASP A O 1
ATOM 561 N N . GLY A 1 71 ? -1.576 11.964 11.055 1.00 62.22 71 GLY A N 1
ATOM 562 C CA . GLY A 1 71 ? -0.897 13.111 11.669 1.00 62.22 71 GLY A CA 1
ATOM 563 C C . GLY A 1 71 ? -1.797 14.300 12.029 1.00 62.22 71 GLY A C 1
ATOM 564 O O . GLY A 1 71 ? -1.270 15.345 12.414 1.00 62.22 71 GLY A O 1
ATOM 565 N N . ALA A 1 72 ? -3.119 14.190 11.867 1.00 49.66 72 ALA A N 1
ATOM 566 C CA . ALA A 1 72 ? -4.053 15.235 12.285 1.00 49.66 72 ALA A CA 1
ATOM 567 C C . ALA A 1 72 ? -4.276 15.165 13.815 1.00 49.66 72 ALA A C 1
ATOM 569 O O . ALA A 1 72 ? -4.546 14.071 14.313 1.00 49.66 72 ALA A O 1
ATOM 570 N N . PRO A 1 73 ? -4.131 16.284 14.558 1.00 44.78 73 PRO A N 1
ATOM 571 C CA . PRO A 1 73 ? -4.337 16.322 16.008 1.00 44.78 73 PRO A CA 1
ATOM 572 C C . PRO A 1 73 ? -5.797 16.098 16.422 1.00 44.78 73 PRO A C 1
ATOM 574 O O . PRO A 1 73 ? -6.706 16.446 15.630 1.00 44.78 73 PRO A O 1
#

Foldseek 3Di:
DLLVVLVVVCVVVVQDLVSLLVNLVVCVVVVNLVSSLVSLVSNQVSCCVPPVDGDDPVSVVSNVVSVVVVPDD

Sequence (73 aa):
PAIAHAQRLLRYDPVRETTYRRLMHLYAQAGDNAAALRTYHTCVTVLAQELDVRPADATHNLYVRLLAVDGAP